Protein AF-A0ABD1W578-F1 (afdb_monomer_lite)

Foldseek 3Di:
DPPDDFPWKFKAWLQRHTPDIDPPQADFDSVLSVQVNVCLVPPPSCQVPARDGNNDGFHWDDADRNAWTWTDDVQWTWIWGDAPTIIIITTHHPPDHSVNRCVVRNVVRVVVNVVVD

Organism: NCBI:txid205694

InterPro domains:
  IPR005455 Profilin, eukaryotic type [PR00392] (7-16)
  IPR005455 Profilin, eukaryotic type [PR00392] (26-46)
  IPR005455 Profilin, eukaryotic type [PR00392] (50-64)
  IPR005455 Profilin, eukaryotic type [PR00392] (86-99)
  IPR005455 Profilin, eukaryotic type [PR00392] (99-116)
  IPR005455 Profilin, eukaryotic type [PR01640] (13-26)
  IPR005455 Profilin, eukaryotic type [PR01640] (38-52)
  IPR005455 Profilin, eukaryotic type [PR01640] (57-66)
  IPR005455 Profilin, eukaryotic type [PR01640] (70-85)
  IPR005455 Profilin, eukaryotic type [PR01640] (90-103)
  IPR005455 Profilin, eukaryotic type [PR01640] (103-116)
  IPR005455 Profilin, eukaryotic type [PTHR11604] (5-117)
  IPR005455 Profilin, eukaryotic type [SM00392] (1-117)
  IPR005455 Profilin, eukaryotic type [cd00148] (5-116)
  IPR036140 Profilin superfamily [SSF55770] (2-116)
  IPR048278 Profilin [PF00235] (4-117)

Secondary structure (DSSP, 8-state):
------SEEEEEETTS-EEEE-TTPPP--HHHHHHHHHHHHSTTTTTTT-EEETTEEEEEEEEETTTEEEEEETTEEEEEEE-SSEEEEEEE-TTS-HHHHHHHHHHHHHHHHHTT-

Radius of gyration: 12.88 Å; chains: 1; bounding box: 35×28×36 Å

Sequence (117 aa):
MEGNRLTSAAIIGQDGTVWAQSENFPQFKPEEIEAIMEDFNEPGKLAPTGLYLGGTKYMVIQGEPGAVIRGKKGPGGITVKKTNQALLIGIYDEPMTPGQCNMVVERLGDYLIDQGL

Structure (mmCIF, N/CA/C/O backbone):
data_AF-A0ABD1W578-F1
#
_entry.id   AF-A0ABD1W578-F1
#
loop_
_atom_site.group_PDB
_atom_site.id
_atom_site.type_symbol
_atom_site.label_atom_id
_atom_site.label_alt_id
_atom_site.label_comp_id
_atom_site.label_asym_id
_atom_site.label_entity_id
_atom_site.label_seq_id
_atom_site.pdbx_PDB_ins_code
_atom_site.Cartn_x
_atom_site.Cartn_y
_atom_site.Cartn_z
_atom_site.occupancy
_atom_site.B_iso_or_equiv
_atom_site.auth_seq_id
_atom_site.auth_comp_id
_atom_site.auth_asym_id
_atom_site.auth_atom_id
_atom_site.pdbx_PDB_model_num
ATOM 1 N N . MET A 1 1 ? -1.426 -0.054 -24.043 1.00 47.56 1 MET A N 1
ATOM 2 C CA . MET A 1 1 ? -1.165 -0.488 -22.657 1.00 47.56 1 MET A CA 1
ATOM 3 C C . MET A 1 1 ? 0.100 -1.318 -22.702 1.00 47.56 1 MET A C 1
ATOM 5 O O . MET A 1 1 ? 0.074 -2.378 -23.310 1.00 47.56 1 MET A O 1
ATOM 9 N N . GLU A 1 2 ? 1.218 -0.802 -22.198 1.00 57.06 2 GLU A N 1
ATOM 10 C CA . GLU A 1 2 ? 2.434 -1.613 -22.055 1.00 57.06 2 GLU A CA 1
ATOM 11 C C . GLU A 1 2 ? 2.164 -2.739 -21.049 1.00 57.06 2 GLU A C 1
ATOM 13 O O . GLU A 1 2 ? 1.554 -2.500 -20.008 1.00 57.06 2 GLU A O 1
ATOM 18 N N .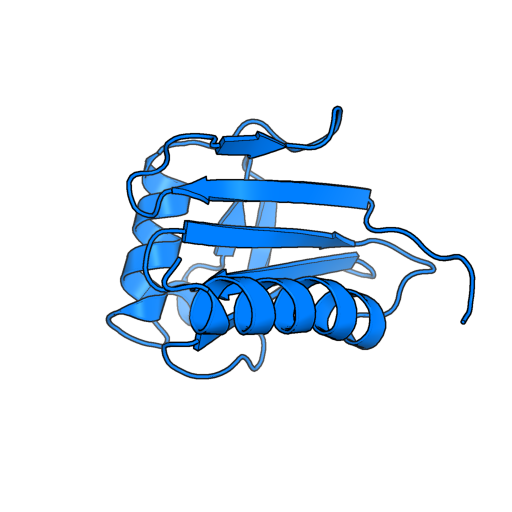 GLY A 1 3 ? 2.553 -3.968 -21.397 1.00 75.38 3 GLY A N 1
ATOM 19 C CA . GLY A 1 3 ? 2.184 -5.221 -20.722 1.00 75.38 3 GLY A CA 1
ATOM 20 C C . GLY A 1 3 ? 2.839 -5.471 -19.359 1.00 75.38 3 GLY A C 1
ATOM 21 O O . GLY A 1 3 ? 3.058 -6.628 -19.002 1.00 75.38 3 GLY A O 1
ATOM 22 N N . ASN A 1 4 ? 3.162 -4.416 -18.613 1.00 86.19 4 ASN A N 1
ATOM 23 C CA . ASN A 1 4 ? 3.751 -4.527 -17.284 1.00 86.19 4 ASN A CA 1
ATOM 24 C C . ASN A 1 4 ? 2.700 -4.992 -16.268 1.00 86.19 4 ASN A C 1
ATOM 26 O O . ASN A 1 4 ? 1.511 -4.683 -16.382 1.00 86.19 4 ASN A O 1
ATOM 30 N N . ARG A 1 5 ? 3.146 -5.746 -15.265 1.00 92.25 5 ARG A N 1
ATOM 31 C CA . ARG A 1 5 ? 2.319 -6.258 -14.169 1.00 92.25 5 ARG A CA 1
ATOM 32 C C . ARG A 1 5 ? 2.957 -5.862 -12.845 1.00 92.25 5 ARG A C 1
ATOM 34 O O . ARG A 1 5 ? 4.174 -5.717 -12.778 1.00 92.25 5 ARG A O 1
ATOM 41 N N . LEU A 1 6 ? 2.130 -5.730 -11.811 1.00 95.69 6 LEU A N 1
ATOM 42 C CA . LEU A 1 6 ? 2.616 -5.614 -10.439 1.00 95.69 6 LEU A CA 1
ATOM 43 C C . LEU A 1 6 ? 3.476 -6.838 -10.098 1.00 95.69 6 LEU A C 1
ATOM 45 O O . LEU A 1 6 ? 3.148 -7.957 -10.502 1.00 95.69 6 LEU A O 1
ATOM 49 N N . THR A 1 7 ? 4.545 -6.622 -9.337 1.00 97.12 7 THR A N 1
ATOM 50 C CA . THR A 1 7 ? 5.403 -7.688 -8.802 1.00 97.12 7 THR A CA 1
ATOM 51 C C . THR A 1 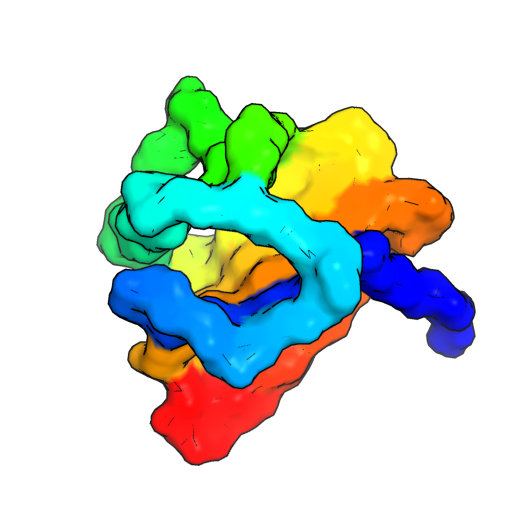7 ? 4.610 -8.572 -7.844 1.00 97.12 7 THR A C 1
ATOM 53 O O . THR A 1 7 ? 4.703 -9.798 -7.890 1.00 97.12 7 THR A O 1
ATOM 56 N N . SER A 1 8 ? 3.792 -7.947 -6.998 1.00 98.12 8 SER A N 1
ATOM 57 C CA . SER A 1 8 ? 2.813 -8.620 -6.150 1.00 98.12 8 SER A CA 1
ATOM 58 C C . SER A 1 8 ? 1.710 -7.652 -5.728 1.00 98.12 8 SER A C 1
ATOM 60 O O . SER A 1 8 ? 1.867 -6.431 -5.801 1.00 98.12 8 SER A O 1
ATOM 62 N N . ALA A 1 9 ? 0.561 -8.195 -5.331 1.00 98.56 9 ALA A N 1
ATOM 63 C CA . ALA A 1 9 ? -0.579 -7.406 -4.880 1.00 98.56 9 ALA A CA 1
ATOM 64 C C . ALA A 1 9 ? -1.433 -8.167 -3.862 1.00 98.56 9 ALA A C 1
ATOM 66 O O . ALA A 1 9 ? -1.436 -9.402 -3.856 1.00 98.56 9 ALA A O 1
ATOM 67 N N . ALA A 1 10 ? -2.184 -7.434 -3.042 1.00 98.75 10 ALA A N 1
ATOM 68 C CA . ALA A 1 10 ? -3.146 -8.003 -2.107 1.00 98.75 10 ALA A CA 1
ATOM 69 C C . ALA A 1 10 ? -4.343 -7.081 -1.844 1.00 98.75 10 ALA A C 1
ATOM 71 O O . ALA A 1 10 ? -4.263 -5.862 -2.005 1.00 98.75 10 ALA A O 1
ATOM 72 N N . ILE A 1 11 ? -5.438 -7.705 -1.410 1.00 98.50 11 ILE A N 1
ATOM 73 C CA . ILE A 1 11 ? -6.609 -7.083 -0.796 1.00 98.50 11 ILE A CA 1
ATOM 74 C C . ILE A 1 11 ? -6.603 -7.526 0.665 1.00 98.50 11 ILE A C 1
ATOM 76 O O . ILE A 1 11 ? -6.751 -8.716 0.956 1.00 98.50 11 ILE A O 1
ATOM 80 N N . ILE A 1 12 ? -6.401 -6.574 1.566 1.00 98.62 12 ILE A N 1
ATOM 81 C CA . ILE A 1 12 ? -6.287 -6.807 3.006 1.00 98.62 12 ILE A CA 1
ATOM 82 C C . ILE A 1 12 ? -7.424 -6.048 3.686 1.00 98.62 12 ILE A C 1
ATOM 84 O O . ILE A 1 12 ? -7.605 -4.868 3.414 1.00 98.62 12 ILE A O 1
ATOM 88 N N . GLY A 1 13 ? -8.206 -6.694 4.545 1.00 98.19 13 GLY A N 1
ATOM 89 C CA . GLY A 1 13 ? -9.164 -6.001 5.404 1.00 98.19 13 GLY A CA 1
ATOM 90 C C . GLY A 1 13 ? -8.454 -4.952 6.262 1.00 98.19 13 GLY A C 1
ATOM 91 O O . GLY A 1 13 ? -7.277 -5.097 6.589 1.00 98.19 13 GLY A O 1
ATOM 92 N N . GLN A 1 14 ? -9.145 -3.878 6.643 1.00 97.56 14 GLN A N 1
ATOM 93 C CA . GLN A 1 14 ? -8.542 -2.844 7.502 1.00 97.56 14 GLN A CA 1
ATOM 94 C C . GLN A 1 14 ? -8.106 -3.367 8.888 1.00 97.56 14 GLN A C 1
ATOM 96 O O . GLN A 1 14 ? -7.342 -2.704 9.581 1.00 97.56 14 GLN A O 1
ATOM 101 N N . ASP A 1 15 ? -8.568 -4.556 9.274 1.00 95.62 15 ASP A N 1
ATOM 102 C CA . ASP A 1 15 ? -8.173 -5.313 10.465 1.00 95.62 15 ASP A CA 1
ATOM 103 C C . ASP A 1 15 ? -6.905 -6.173 10.268 1.00 95.62 15 ASP A C 1
ATOM 105 O O . ASP A 1 15 ? -6.477 -6.861 11.191 1.00 95.62 15 ASP A O 1
ATOM 109 N N . GLY A 1 16 ? -6.315 -6.171 9.069 1.00 97.19 16 GLY A N 1
ATOM 110 C CA . GLY A 1 16 ? -5.160 -6.997 8.711 1.00 97.19 16 GLY A CA 1
ATOM 111 C C . GLY A 1 16 ? -5.507 -8.378 8.152 1.00 97.19 16 GLY A C 1
ATOM 112 O O . GLY A 1 16 ? -4.597 -9.114 7.760 1.00 97.19 16 GLY A O 1
ATOM 113 N N . THR A 1 17 ? -6.790 -8.742 8.055 1.00 98.12 17 THR A N 1
ATOM 114 C CA . THR A 1 17 ? -7.207 -10.033 7.494 1.00 98.12 17 THR A CA 1
ATOM 115 C C . THR A 1 17 ? -6.919 -10.091 5.992 1.00 98.12 17 THR A C 1
ATOM 117 O O . THR A 1 17 ? -7.373 -9.246 5.225 1.00 98.12 17 THR A O 1
ATOM 120 N N . VAL A 1 18 ? -6.212 -11.120 5.521 1.00 98.38 18 VAL A N 1
ATOM 121 C CA . VAL A 1 18 ? -5.963 -11.309 4.081 1.00 98.38 18 VAL A CA 1
ATOM 122 C C . VAL A 1 18 ? -7.247 -11.775 3.388 1.00 98.38 18 VAL A C 1
ATOM 124 O O . VAL A 1 18 ? -7.712 -12.885 3.639 1.00 98.38 18 VAL A O 1
ATOM 127 N N . TRP A 1 19 ? -7.809 -10.961 2.490 1.00 97.94 19 TRP A N 1
ATOM 128 C CA . TRP A 1 19 ? -8.963 -11.361 1.669 1.00 97.94 19 TRP A CA 1
ATOM 129 C C . TRP A 1 19 ? -8.512 -12.066 0.391 1.00 97.94 19 TRP A C 1
ATOM 131 O O . TRP A 1 19 ? -9.093 -13.071 -0.014 1.00 97.94 19 TRP A O 1
ATOM 141 N N . ALA A 1 20 ? -7.457 -11.551 -0.239 1.00 98.31 20 ALA A N 1
ATOM 142 C CA . ALA A 1 20 ? -6.805 -12.166 -1.388 1.00 98.31 20 ALA A CA 1
ATOM 143 C C . ALA A 1 20 ? -5.372 -11.646 -1.520 1.00 98.31 20 ALA A C 1
ATOM 145 O O . ALA A 1 20 ? -5.100 -10.486 -1.223 1.00 98.31 20 ALA A O 1
ATOM 146 N N . GLN A 1 21 ? -4.460 -12.473 -2.025 1.00 98.50 21 GLN A N 1
ATOM 147 C CA . GLN A 1 21 ? -3.094 -12.052 -2.330 1.00 98.50 21 GLN A CA 1
ATOM 148 C C . GLN A 1 21 ? -2.518 -12.842 -3.505 1.00 98.50 21 GLN A C 1
ATOM 150 O O . 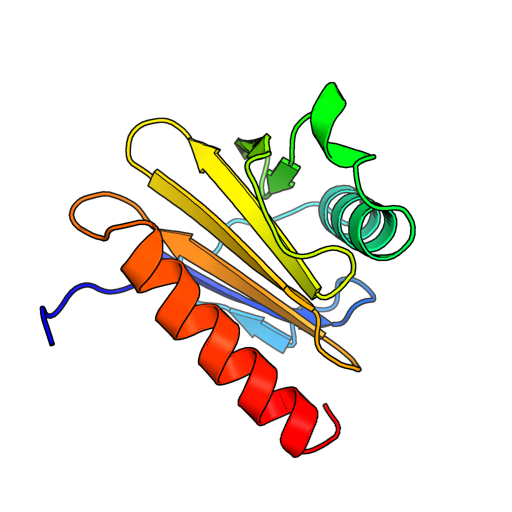GLN A 1 21 ? -2.884 -13.995 -3.731 1.00 98.50 21 GLN A O 1
ATOM 155 N N . SER A 1 22 ? -1.606 -12.224 -4.252 1.00 98.19 22 SER A N 1
ATOM 156 C CA . SER A 1 22 ? -0.790 -12.926 -5.245 1.00 98.19 22 SER A CA 1
ATOM 157 C C . SER A 1 22 ? 0.185 -13.895 -4.569 1.00 98.19 22 SER A C 1
ATOM 159 O O . SER A 1 22 ? 0.600 -13.651 -3.439 1.00 98.19 22 SER A O 1
ATOM 161 N N . GLU A 1 23 ? 0.632 -14.923 -5.292 1.00 97.19 23 GLU A N 1
ATOM 162 C CA . GLU A 1 23 ? 1.552 -15.960 -4.792 1.00 97.19 23 GLU A CA 1
ATOM 163 C C . GLU A 1 23 ? 2.820 -15.399 -4.121 1.00 97.19 23 GLU A C 1
ATOM 165 O O . GLU A 1 23 ? 3.227 -15.879 -3.069 1.00 97.19 23 GLU A O 1
ATOM 170 N N . ASN A 1 24 ? 3.395 -14.329 -4.682 1.00 95.38 24 ASN A N 1
ATOM 171 C CA . ASN A 1 24 ? 4.631 -13.708 -4.193 1.00 95.38 24 ASN A CA 1
ATOM 172 C C . ASN A 1 24 ? 4.392 -12.476 -3.300 1.00 95.38 24 ASN A C 1
ATOM 174 O O . ASN A 1 24 ? 5.285 -11.638 -3.149 1.00 95.38 24 ASN A O 1
ATOM 178 N N . PHE A 1 25 ? 3.185 -12.300 -2.752 1.00 98.50 25 PHE A N 1
ATOM 179 C CA . PHE A 1 25 ? 2.944 -11.212 -1.806 1.00 98.50 25 PHE A CA 1
ATOM 180 C C . PHE A 1 25 ? 3.699 -11.488 -0.496 1.00 98.50 25 PHE A C 1
ATOM 182 O O . PHE A 1 25 ? 3.630 -12.609 0.020 1.00 98.50 25 PHE A O 1
ATOM 189 N N . PRO A 1 26 ? 4.467 -10.518 0.032 1.00 98.00 26 PRO A N 1
ATOM 190 C CA . PRO A 1 26 ? 5.297 -10.765 1.197 1.00 98.00 26 PRO A CA 1
ATOM 191 C C . PRO A 1 26 ? 4.433 -11.049 2.427 1.00 98.00 26 PRO A C 1
ATOM 193 O O . PRO A 1 26 ? 3.408 -10.407 2.648 1.00 98.00 26 PRO A O 1
ATOM 196 N N . GLN A 1 27 ? 4.887 -11.983 3.262 1.00 98.00 27 GLN A N 1
ATOM 197 C CA . GLN A 1 27 ? 4.328 -12.148 4.600 1.00 98.00 27 GLN A CA 1
ATOM 198 C C . GLN A 1 27 ? 4.635 -10.892 5.408 1.00 98.00 27 GLN A C 1
ATOM 200 O O . GLN A 1 27 ? 5.795 -10.490 5.494 1.00 98.00 27 GLN A O 1
ATOM 205 N N . PHE A 1 28 ? 3.605 -10.286 5.979 1.00 98.44 28 PHE A N 1
ATOM 206 C CA . PHE A 1 28 ? 3.696 -9.058 6.756 1.00 98.44 28 PHE A CA 1
ATOM 207 C C . PHE A 1 28 ? 3.338 -9.323 8.214 1.00 98.44 28 PHE A C 1
ATOM 209 O O . PHE A 1 28 ? 2.769 -10.363 8.558 1.00 98.44 28 PHE A O 1
ATOM 216 N N . LYS A 1 29 ? 3.691 -8.379 9.080 1.00 98.12 29 LYS A N 1
ATOM 217 C CA . LYS A 1 29 ? 3.293 -8.420 10.487 1.00 98.12 29 LYS A CA 1
ATOM 218 C C . LYS A 1 29 ? 2.048 -7.558 10.721 1.00 98.12 29 LYS A C 1
ATOM 220 O O . LYS A 1 29 ? 1.896 -6.556 10.023 1.00 98.12 29 LYS A O 1
ATOM 225 N N . PRO A 1 30 ? 1.184 -7.889 11.698 1.00 97.62 30 PRO A N 1
ATOM 226 C CA . PRO A 1 30 ? 0.001 -7.082 12.004 1.00 97.62 30 PRO A CA 1
ATOM 227 C C . PRO A 1 30 ? 0.321 -5.599 12.234 1.00 97.62 30 PRO A C 1
ATOM 229 O O . PRO A 1 30 ? -0.366 -4.734 11.696 1.00 97.62 30 PRO A O 1
ATOM 232 N N . GLU A 1 31 ? 1.432 -5.304 12.913 1.00 98.06 31 GLU A N 1
ATOM 233 C CA . GLU A 1 31 ? 1.837 -3.934 13.246 1.00 98.06 31 GLU A CA 1
ATOM 234 C C . GLU A 1 31 ? 2.170 -3.097 11.994 1.00 98.06 31 GLU A C 1
ATOM 236 O O . GLU A 1 31 ? 2.087 -1.871 12.016 1.00 98.06 31 GLU A O 1
ATOM 241 N N . GLU A 1 32 ? 2.536 -3.742 10.879 1.00 98.62 32 GLU A N 1
ATOM 242 C CA . GLU A 1 32 ? 2.770 -3.057 9.601 1.00 98.62 32 GLU A CA 1
ATOM 243 C C . GLU A 1 32 ? 1.450 -2.552 8.993 1.00 98.62 32 GLU A C 1
ATOM 245 O O . GLU A 1 32 ? 1.405 -1.442 8.459 1.00 98.62 32 GLU A O 1
ATOM 250 N N . ILE A 1 33 ? 0.361 -3.322 9.116 1.00 98.56 33 ILE A N 1
ATOM 251 C CA . ILE A 1 33 ? -0.972 -2.906 8.653 1.00 98.56 33 ILE A CA 1
ATOM 252 C C . ILE A 1 33 ? -1.575 -1.862 9.592 1.00 98.56 33 ILE A C 1
ATOM 254 O O . ILE A 1 33 ? -2.143 -0.877 9.119 1.00 98.56 33 ILE A O 1
ATOM 258 N N . GLU A 1 34 ? -1.400 -2.027 10.904 1.00 98.44 34 GLU A N 1
ATOM 259 C CA . GLU A 1 34 ? -1.817 -1.030 11.896 1.00 98.44 34 GLU A CA 1
ATOM 260 C C . GLU A 1 34 ? -1.161 0.329 11.621 1.00 98.44 34 GLU A C 1
ATOM 262 O O . GLU A 1 34 ? -1.856 1.340 11.548 1.00 98.44 34 GLU A O 1
ATOM 267 N N . ALA A 1 35 ? 0.148 0.361 11.351 1.00 98.44 35 ALA A N 1
ATOM 268 C CA . ALA A 1 35 ? 0.856 1.601 11.039 1.00 98.44 35 ALA A CA 1
ATOM 269 C C . ALA A 1 35 ? 0.379 2.257 9.725 1.00 98.44 35 ALA A C 1
ATOM 271 O O . ALA A 1 35 ? 0.293 3.483 9.635 1.00 98.44 35 ALA A O 1
ATOM 272 N N . ILE A 1 36 ? 0.035 1.456 8.708 1.00 98.62 36 ILE A N 1
ATOM 273 C CA . ILE A 1 36 ? -0.599 1.943 7.470 1.00 98.62 36 ILE A CA 1
ATOM 274 C C . ILE A 1 36 ? -1.969 2.564 7.771 1.00 98.62 36 ILE A C 1
ATOM 276 O O . ILE A 1 36 ? -2.278 3.653 7.285 1.00 98.62 36 ILE A O 1
ATOM 280 N N . MET A 1 37 ? -2.786 1.902 8.590 1.00 98.50 37 MET A N 1
ATOM 281 C CA . MET A 1 37 ? -4.098 2.407 8.993 1.00 98.50 37 MET A CA 1
ATOM 282 C C . MET A 1 37 ? -4.001 3.688 9.823 1.00 98.50 37 MET A C 1
ATOM 284 O O . MET A 1 37 ? -4.798 4.607 9.623 1.00 98.50 37 MET A O 1
ATOM 288 N N . GLU A 1 38 ? -3.012 3.782 10.710 1.00 98.12 38 GLU A N 1
ATOM 289 C CA . GLU A 1 38 ? -2.734 4.996 11.469 1.00 98.12 38 GLU A CA 1
ATOM 290 C C . GLU A 1 38 ? -2.377 6.178 10.568 1.00 98.12 38 GLU A C 1
ATOM 292 O O . GLU A 1 38 ? -2.870 7.272 10.819 1.00 98.12 38 GLU A O 1
ATOM 297 N N . ASP A 1 39 ? -1.587 5.984 9.509 1.00 98.44 39 ASP A N 1
ATOM 298 C CA . ASP A 1 39 ? -1.260 7.06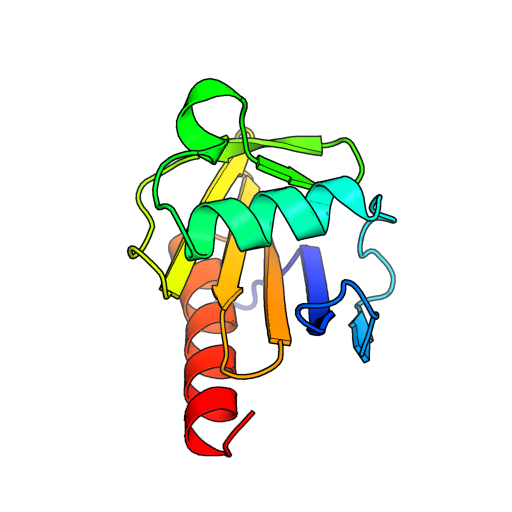2 8.564 1.00 98.44 39 ASP A CA 1
ATOM 299 C C . ASP A 1 39 ? -2.474 7.500 7.735 1.00 98.44 39 ASP A C 1
ATOM 301 O O . ASP A 1 39 ? -2.633 8.682 7.442 1.00 98.44 39 ASP A O 1
ATOM 305 N N . PHE A 1 40 ? -3.405 6.593 7.425 1.00 98.38 40 PHE A N 1
ATOM 306 C CA . PHE A 1 40 ? -4.677 7.002 6.826 1.00 98.38 40 PHE A CA 1
ATOM 307 C C . PHE A 1 40 ? -5.547 7.831 7.778 1.00 98.38 40 PHE A C 1
ATOM 309 O O . PHE A 1 40 ? -6.274 8.713 7.320 1.00 98.38 40 PHE A O 1
ATOM 316 N N . ASN A 1 41 ? -5.508 7.544 9.080 1.00 97.19 41 ASN A N 1
ATOM 317 C CA . ASN A 1 41 ? -6.286 8.272 10.083 1.00 97.19 41 ASN A CA 1
ATOM 318 C C . ASN A 1 41 ? -5.618 9.604 10.472 1.00 97.19 41 ASN A C 1
ATOM 320 O O . ASN A 1 41 ? -6.302 10.599 10.702 1.00 97.19 41 ASN A O 1
ATOM 324 N N . GLU A 1 42 ? -4.287 9.628 10.508 1.00 96.88 42 GLU A N 1
ATOM 325 C CA . GLU A 1 42 ? -3.444 10.773 10.846 1.00 96.88 42 GLU A CA 1
ATOM 326 C C . GLU A 1 42 ? -2.319 10.914 9.797 1.00 96.88 42 GLU A C 1
ATOM 328 O O . GLU A 1 42 ? -1.202 10.425 10.006 1.00 96.88 42 GLU A O 1
ATOM 333 N N . PRO A 1 43 ? -2.599 11.583 8.657 1.00 96.62 43 PRO A N 1
ATOM 334 C CA . PRO A 1 43 ? -1.665 11.687 7.537 1.00 96.62 43 PRO A CA 1
ATOM 335 C C . PRO A 1 43 ? -0.283 12.210 7.929 1.00 96.62 43 PRO A C 1
ATOM 337 O O . PRO A 1 43 ? -0.152 13.299 8.492 1.00 96.62 43 PRO A O 1
ATOM 340 N N . GLY A 1 44 ? 0.760 11.463 7.557 1.00 94.06 44 GLY A N 1
ATOM 341 C CA . GLY A 1 44 ? 2.159 11.839 7.759 1.00 94.06 44 GLY A CA 1
ATOM 342 C C . GLY A 1 44 ? 2.862 11.099 8.897 1.00 94.06 44 GLY A C 1
ATOM 343 O O . GLY A 1 44 ? 4.069 11.288 9.061 1.00 94.06 44 GLY A O 1
ATOM 344 N N . LYS A 1 45 ? 2.174 10.230 9.648 1.00 96.50 45 LYS A N 1
ATOM 345 C CA . LYS A 1 45 ? 2.780 9.393 10.696 1.00 96.50 45 LYS A CA 1
ATOM 346 C C . LYS A 1 45 ? 3.875 8.462 10.184 1.00 96.50 45 LYS A C 1
ATOM 348 O O . LYS A 1 45 ? 4.861 8.250 10.888 1.00 96.50 45 LYS A O 1
ATOM 353 N N . LEU A 1 46 ? 3.745 7.937 8.966 1.00 97.56 46 LEU A N 1
ATOM 354 C CA . LEU A 1 46 ? 4.766 7.067 8.375 1.00 97.56 46 LEU A CA 1
ATOM 355 C C . LEU A 1 46 ? 5.937 7.840 7.760 1.00 97.56 46 LEU A C 1
ATOM 357 O O . LEU A 1 46 ? 6.979 7.244 7.496 1.00 97.56 46 LEU A O 1
ATOM 361 N N . ALA A 1 47 ? 5.823 9.150 7.520 1.00 95.69 47 ALA A N 1
ATOM 362 C CA . ALA A 1 47 ? 6.882 9.907 6.846 1.00 95.69 47 ALA A CA 1
ATOM 363 C C . ALA A 1 47 ? 8.230 9.910 7.611 1.00 95.69 47 ALA A C 1
ATOM 365 O O . ALA A 1 47 ? 9.263 9.719 6.964 1.00 95.69 47 ALA A O 1
ATOM 366 N N . PRO A 1 48 ? 8.273 10.054 8.955 1.00 97.00 48 PRO A N 1
ATOM 367 C CA . PRO A 1 48 ? 9.525 10.010 9.715 1.00 97.00 48 PRO A CA 1
ATOM 368 C C . PRO A 1 48 ? 10.147 8.610 9.819 1.00 97.00 48 PRO A C 1
ATOM 370 O O . PRO A 1 48 ? 11.371 8.473 9.863 1.00 97.00 48 PRO A O 1
ATOM 373 N N . THR A 1 49 ? 9.326 7.561 9.889 1.00 96.44 49 THR A N 1
ATOM 374 C CA . THR A 1 49 ? 9.771 6.188 10.188 1.00 96.44 49 THR A CA 1
ATOM 375 C C . THR A 1 49 ? 9.942 5.330 8.935 1.00 96.44 49 THR A C 1
ATOM 377 O O . THR A 1 49 ? 10.821 4.461 8.909 1.00 96.44 49 THR A O 1
ATOM 380 N N . GLY A 1 50 ? 9.196 5.635 7.874 1.00 97.69 50 GLY A N 1
ATOM 381 C CA . GLY A 1 50 ? 9.057 4.869 6.639 1.00 97.69 50 GLY A CA 1
ATOM 382 C C . GLY A 1 50 ? 7.877 3.898 6.689 1.00 97.69 50 GLY A C 1
ATOM 383 O O . GLY A 1 50 ? 7.515 3.404 7.753 1.00 97.69 50 GLY A O 1
ATOM 384 N N . LEU A 1 51 ? 7.319 3.582 5.519 1.00 98.62 51 LEU A N 1
ATOM 385 C CA . LEU A 1 51 ? 6.324 2.520 5.376 1.00 98.62 51 LEU A CA 1
ATOM 386 C C . LEU A 1 51 ? 7.042 1.171 5.387 1.00 98.62 51 LEU A C 1
ATOM 388 O O . LEU A 1 51 ? 7.966 0.967 4.598 1.00 98.62 51 LEU A O 1
ATOM 392 N N . TYR A 1 52 ? 6.612 0.248 6.244 1.00 98.69 52 TYR A N 1
ATOM 393 C CA . TYR A 1 52 ? 7.107 -1.127 6.256 1.00 98.69 52 TYR A CA 1
ATOM 394 C C . TYR A 1 52 ? 6.041 -2.083 5.739 1.00 98.69 52 TYR A C 1
ATOM 396 O O . TYR A 1 52 ? 4.867 -1.936 6.061 1.00 98.69 52 TYR A O 1
ATOM 404 N N . LEU A 1 53 ? 6.462 -3.052 4.930 1.00 98.69 53 LEU A N 1
ATOM 405 C CA . LEU A 1 53 ? 5.636 -4.192 4.554 1.00 98.69 53 LEU A CA 1
ATOM 406 C C . LEU A 1 53 ? 6.531 -5.407 4.315 1.00 98.69 53 LEU A C 1
ATOM 408 O O . LEU A 1 53 ? 7.454 -5.354 3.492 1.00 98.69 53 LEU A O 1
ATOM 412 N N . GLY A 1 54 ? 6.280 -6.490 5.046 1.00 97.88 54 GLY A N 1
ATOM 413 C CA . GLY A 1 54 ? 7.091 -7.704 4.999 1.00 97.88 54 GLY A CA 1
ATOM 414 C C . GLY A 1 54 ? 8.559 -7.459 5.325 1.00 97.88 54 GLY A C 1
ATOM 415 O O . GLY A 1 54 ? 9.453 -7.967 4.645 1.00 97.88 54 GLY A O 1
ATOM 416 N N . GLY A 1 55 ? 8.819 -6.592 6.307 1.00 97.62 55 GLY A N 1
ATOM 417 C CA . GLY A 1 55 ? 10.163 -6.179 6.709 1.00 97.62 55 GLY A CA 1
ATOM 418 C C . GLY A 1 55 ? 10.882 -5.275 5.702 1.00 97.62 55 GLY A C 1
ATOM 419 O O . GLY A 1 55 ? 11.988 -4.807 5.979 1.00 97.62 55 GLY A O 1
ATOM 420 N N . THR A 1 56 ? 10.281 -4.985 4.545 1.00 98.44 56 THR A N 1
ATOM 421 C CA . THR A 1 56 ? 10.843 -4.045 3.578 1.00 98.44 56 THR A CA 1
ATOM 422 C C . THR A 1 56 ? 10.427 -2.622 3.919 1.00 98.44 56 THR A C 1
ATOM 424 O O . THR A 1 56 ? 9.241 -2.309 3.944 1.00 98.44 56 THR A O 1
ATOM 427 N N . LYS A 1 57 ? 11.420 -1.746 4.106 1.00 98.62 57 LYS A N 1
ATOM 428 C CA . LYS A 1 57 ? 11.217 -0.304 4.267 1.00 98.62 57 LYS A CA 1
ATOM 429 C C . LYS A 1 57 ? 11.069 0.395 2.913 1.00 98.62 57 LYS A C 1
ATOM 431 O O . LYS A 1 57 ? 11.935 0.259 2.046 1.00 98.62 57 LYS A O 1
ATOM 436 N N . TYR A 1 58 ? 10.038 1.218 2.790 1.00 98.75 58 TYR A N 1
ATOM 437 C CA . TYR A 1 58 ? 9.802 2.150 1.695 1.00 98.75 58 TYR A CA 1
ATOM 438 C C . TYR A 1 58 ? 9.864 3.586 2.223 1.00 98.75 58 TYR A C 1
ATOM 440 O O . TYR A 1 58 ? 9.336 3.908 3.291 1.00 98.75 58 TYR A O 1
ATOM 448 N N . MET A 1 59 ? 10.510 4.472 1.468 1.00 98.56 59 MET A N 1
ATOM 449 C CA . MET A 1 59 ? 10.450 5.908 1.726 1.00 98.56 59 MET A CA 1
ATOM 450 C C . MET A 1 59 ? 9.068 6.415 1.318 1.00 98.56 59 MET A C 1
ATOM 452 O O . MET A 1 59 ? 8.684 6.251 0.160 1.00 98.56 59 MET A O 1
ATOM 456 N N . VAL A 1 60 ? 8.338 7.031 2.247 1.00 98.31 60 VAL A N 1
ATOM 457 C CA . VAL A 1 60 ? 7.035 7.638 1.949 1.00 98.31 60 VAL A CA 1
ATOM 458 C C . VAL A 1 60 ? 7.230 8.809 0.986 1.00 98.31 60 VAL A C 1
ATOM 460 O O . VAL A 1 60 ? 8.110 9.649 1.178 1.00 98.31 60 VAL A O 1
ATOM 463 N N . ILE A 1 61 ? 6.422 8.841 -0.069 1.00 97.56 61 ILE A N 1
ATOM 464 C CA . ILE A 1 61 ? 6.368 9.924 -1.055 1.00 97.56 61 ILE A CA 1
ATOM 465 C C . ILE A 1 61 ? 4.948 10.496 -1.108 1.00 97.56 61 ILE A C 1
ATOM 467 O O . ILE A 1 61 ? 4.055 10.032 -0.404 1.00 97.56 61 ILE A O 1
ATOM 471 N N . GLN A 1 62 ? 4.730 11.517 -1.938 1.00 96.94 62 GLN A N 1
ATOM 472 C CA . GLN A 1 62 ? 3.439 12.195 -2.028 1.00 96.94 62 GLN A CA 1
ATOM 473 C C . GLN A 1 62 ? 2.291 11.227 -2.383 1.00 96.94 62 GLN A C 1
ATOM 475 O O . GLN A 1 62 ? 2.206 10.699 -3.497 1.00 96.94 62 GLN A O 1
ATOM 480 N N . GLY A 1 63 ? 1.401 11.020 -1.414 1.00 96.75 63 GLY A N 1
ATOM 481 C CA . GLY A 1 63 ? 0.131 10.308 -1.543 1.00 96.75 63 GLY A CA 1
ATOM 482 C C . GLY A 1 63 ?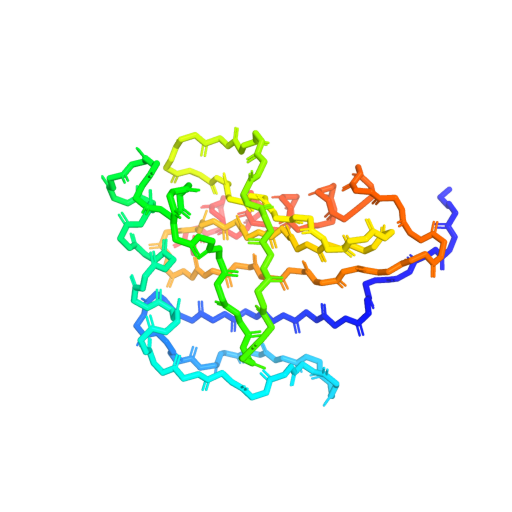 -1.065 11.262 -1.624 1.00 96.75 63 GLY A C 1
ATOM 483 O O . GLY A 1 63 ? -0.921 12.428 -1.993 1.00 96.75 63 GLY A O 1
ATOM 484 N N . GLU A 1 64 ? -2.234 10.760 -1.241 1.00 97.62 64 GLU A N 1
ATOM 485 C CA . GLU A 1 64 ? -3.473 11.518 -1.061 1.00 97.62 64 GLU A CA 1
ATOM 486 C C . GLU A 1 64 ? -3.948 11.339 0.386 1.00 97.62 64 GLU A C 1
ATOM 488 O O . GLU A 1 64 ? -4.232 10.204 0.782 1.00 97.62 64 GLU A O 1
ATOM 493 N N . PRO A 1 65 ? -4.021 12.415 1.193 1.00 96.94 65 PRO A N 1
ATOM 494 C CA . PRO A 1 65 ? -4.382 12.318 2.606 1.00 96.94 65 PRO A CA 1
ATOM 495 C C . PRO A 1 65 ? -5.678 11.530 2.827 1.00 96.94 65 PRO A C 1
ATOM 497 O O . PRO A 1 65 ? -6.714 11.855 2.252 1.00 96.94 65 PRO A O 1
ATOM 500 N N . GLY A 1 66 ? -5.607 10.479 3.646 1.00 95.50 66 GLY A N 1
ATOM 501 C CA . GLY A 1 66 ? -6.747 9.616 3.972 1.00 95.50 66 GLY A CA 1
ATOM 502 C C . GLY A 1 66 ? -7.186 8.634 2.877 1.00 95.50 66 GLY A C 1
ATOM 503 O O . GLY A 1 66 ? -8.037 7.791 3.152 1.00 95.50 66 GLY A O 1
ATOM 504 N N . ALA A 1 67 ? -6.605 8.690 1.673 1.00 98.00 67 ALA A N 1
ATOM 505 C CA . ALA A 1 67 ? -7.036 7.882 0.529 1.00 98.00 67 ALA A CA 1
ATOM 506 C C . ALA A 1 67 ? -5.923 7.004 -0.058 1.00 98.00 67 ALA A C 1
ATOM 508 O O . ALA A 1 67 ? -6.144 5.816 -0.301 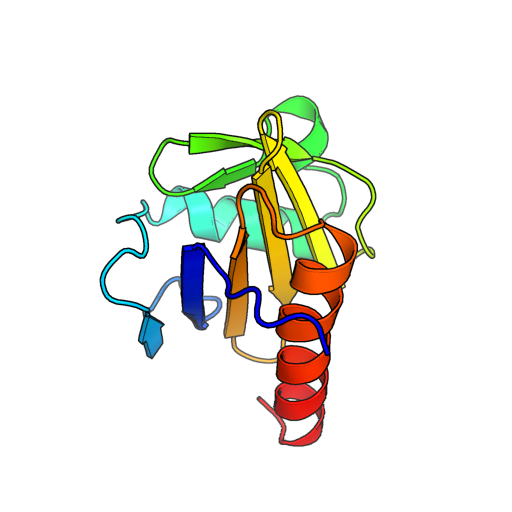1.00 98.00 67 ALA A O 1
ATOM 509 N N . VAL A 1 68 ? -4.724 7.557 -0.273 1.00 98.75 68 VAL A N 1
ATOM 510 C CA . VAL A 1 68 ? -3.614 6.845 -0.924 1.00 98.75 68 VAL A CA 1
ATOM 511 C C . VAL A 1 68 ? -2.300 7.092 -0.196 1.00 98.75 68 VAL A C 1
ATOM 513 O O . VAL A 1 68 ? -1.890 8.237 -0.021 1.00 98.75 68 VAL A O 1
ATOM 516 N N . ILE A 1 69 ? -1.583 6.022 0.133 1.00 98.81 69 ILE A N 1
ATOM 517 C CA . ILE A 1 69 ? -0.193 6.081 0.594 1.00 98.81 69 ILE A CA 1
ATOM 518 C C . ILE A 1 69 ? 0.700 5.521 -0.507 1.00 98.81 69 ILE A C 1
ATOM 520 O O . ILE A 1 69 ? 0.409 4.487 -1.109 1.00 98.81 69 ILE A O 1
ATOM 524 N N . ARG A 1 70 ? 1.802 6.215 -0.788 1.00 98.75 70 ARG A N 1
ATOM 525 C CA . ARG A 1 70 ? 2.773 5.812 -1.808 1.00 98.75 70 ARG A CA 1
ATOM 526 C C . ARG A 1 70 ? 4.155 5.718 -1.178 1.00 98.75 70 ARG A C 1
ATOM 528 O O . ARG A 1 70 ? 4.558 6.590 -0.408 1.00 98.75 70 ARG A O 1
ATOM 535 N N . GLY A 1 71 ? 4.887 4.666 -1.521 1.00 98.56 71 GLY A N 1
ATOM 536 C CA . GLY A 1 71 ? 6.237 4.418 -1.035 1.00 98.56 71 GLY A CA 1
ATOM 537 C C . GLY A 1 71 ? 7.194 4.077 -2.171 1.00 98.56 71 GLY A C 1
ATOM 538 O O . GLY A 1 71 ? 6.813 3.439 -3.149 1.00 98.56 71 GLY A O 1
ATOM 539 N N . LYS A 1 72 ? 8.458 4.481 -2.039 1.00 98.06 72 LYS A N 1
ATOM 540 C CA . LYS A 1 72 ? 9.523 4.195 -3.008 1.00 98.06 72 LYS A CA 1
ATOM 541 C C . LYS A 1 72 ? 10.659 3.400 -2.368 1.00 98.06 72 LYS A C 1
ATOM 543 O O . LYS A 1 72 ? 11.067 3.688 -1.242 1.00 98.06 72 LYS A O 1
ATOM 548 N N . LYS A 1 73 ? 11.211 2.440 -3.113 1.00 98.00 73 LYS A N 1
ATOM 549 C CA . LYS A 1 73 ? 12.428 1.695 -2.764 1.00 98.00 73 LYS A CA 1
ATOM 550 C C . LYS A 1 73 ? 13.268 1.483 -4.024 1.00 98.00 73 LYS A C 1
ATOM 552 O O . LYS A 1 73 ? 13.004 0.579 -4.807 1.00 98.00 73 LYS A O 1
ATOM 557 N N . GLY A 1 74 ? 14.299 2.309 -4.202 1.00 96.94 74 GLY A N 1
ATOM 558 C CA . GLY A 1 74 ? 15.128 2.264 -5.409 1.00 96.94 74 GLY A CA 1
ATOM 559 C C . GLY A 1 74 ? 14.279 2.480 -6.675 1.00 96.94 74 GLY A C 1
ATOM 560 O O . GLY A 1 74 ? 13.572 3.494 -6.725 1.00 96.94 74 GLY A O 1
ATOM 561 N N . PRO A 1 75 ? 14.348 1.583 -7.676 1.00 96.31 75 PRO A N 1
ATOM 562 C CA . PRO A 1 75 ? 13.522 1.664 -8.883 1.00 96.31 75 PRO A CA 1
ATOM 563 C C . PRO A 1 75 ? 12.056 1.250 -8.657 1.00 96.31 75 PRO A C 1
ATOM 565 O O . PRO A 1 75 ? 11.158 1.768 -9.322 1.00 96.31 75 PRO A O 1
ATOM 568 N N . GLY A 1 76 ? 11.802 0.382 -7.677 1.00 98.06 76 GLY A N 1
ATOM 569 C CA . GLY A 1 76 ? 10.473 -0.100 -7.323 1.00 98.06 76 GLY A CA 1
ATOM 570 C C . GLY A 1 76 ? 9.756 0.741 -6.267 1.00 98.06 76 GLY A C 1
ATOM 571 O O . GLY A 1 76 ? 10.223 1.792 -5.803 1.00 98.06 76 GLY A O 1
ATOM 572 N N . GLY A 1 77 ? 8.595 0.252 -5.851 1.00 98.50 77 GLY A N 1
ATOM 573 C CA . GLY A 1 77 ? 7.776 0.924 -4.856 1.00 98.50 77 GLY A CA 1
ATOM 574 C C . GLY A 1 77 ? 6.474 0.204 -4.550 1.00 98.50 77 GLY A C 1
ATOM 575 O O . GLY A 1 77 ? 6.269 -0.955 -4.908 1.00 98.50 77 GLY A O 1
ATOM 576 N N . ILE A 1 78 ? 5.609 0.921 -3.847 1.00 98.88 78 ILE A N 1
ATOM 577 C CA . ILE A 1 78 ? 4.344 0.425 -3.327 1.00 98.88 78 ILE A CA 1
ATOM 578 C C . ILE A 1 78 ? 3.283 1.522 -3.402 1.00 98.88 78 ILE A C 1
ATOM 580 O O . ILE A 1 78 ? 3.555 2.684 -3.087 1.00 98.88 78 ILE A O 1
ATOM 584 N N . THR A 1 79 ? 2.068 1.138 -3.778 1.00 98.88 79 THR A N 1
ATOM 585 C CA . THR A 1 79 ? 0.867 1.967 -3.660 1.00 98.88 79 THR A CA 1
ATOM 586 C C . THR A 1 79 ? -0.124 1.249 -2.759 1.00 98.88 79 THR A C 1
ATOM 588 O O . THR A 1 79 ? -0.397 0.065 -2.962 1.00 98.88 79 THR A O 1
ATOM 591 N N . VAL A 1 80 ? -0.667 1.967 -1.779 1.00 98.81 80 VAL A N 1
ATOM 592 C CA . VAL A 1 80 ? -1.730 1.494 -0.894 1.00 98.81 80 VAL A CA 1
ATOM 593 C C . VAL A 1 80 ? -2.934 2.413 -1.051 1.00 98.81 80 VAL A C 1
ATOM 595 O O . VAL A 1 80 ? -2.833 3.607 -0.777 1.00 98.81 80 VAL A O 1
ATOM 598 N N . LYS A 1 81 ? -4.071 1.869 -1.484 1.00 98.75 81 LYS A N 1
ATOM 599 C CA . LYS A 1 81 ? -5.353 2.576 -1.597 1.00 98.75 81 LYS A CA 1
ATOM 600 C C . LYS A 1 81 ? -6.297 2.074 -0.510 1.00 98.75 81 LYS A C 1
ATOM 602 O O . LYS A 1 81 ? -6.552 0.873 -0.431 1.00 98.75 81 LYS A O 1
ATOM 607 N N . LYS A 1 82 ? -6.818 2.986 0.310 1.00 98.62 82 LYS A N 1
ATOM 608 C CA . LYS A 1 82 ? -7.858 2.683 1.301 1.00 98.62 82 LYS A CA 1
ATOM 609 C C . LYS A 1 82 ? -9.232 2.682 0.629 1.00 98.62 82 LYS A C 1
ATOM 611 O O . LYS A 1 82 ? -9.533 3.585 -0.151 1.00 98.62 82 LYS A O 1
ATOM 616 N N . THR A 1 83 ? -10.044 1.673 0.930 1.00 98.44 83 THR A N 1
ATOM 617 C CA . THR A 1 83 ? -11.476 1.601 0.590 1.00 98.44 83 THR A CA 1
ATOM 618 C C . THR A 1 83 ? -12.313 1.743 1.864 1.00 98.44 83 THR A C 1
ATOM 620 O O . THR A 1 83 ? -11.764 2.050 2.925 1.00 98.44 83 THR A O 1
ATOM 623 N N . ASN A 1 84 ? -13.632 1.530 1.809 1.00 96.31 84 ASN A N 1
ATOM 624 C CA . ASN A 1 84 ? -14.453 1.612 3.019 1.00 96.31 84 ASN A CA 1
ATOM 625 C C . ASN A 1 84 ? -14.115 0.502 4.027 1.00 96.31 84 ASN A C 1
ATOM 627 O O . ASN A 1 84 ? -14.202 0.732 5.231 1.00 96.31 84 ASN A O 1
ATOM 631 N N . GLN A 1 85 ? -13.707 -0.678 3.550 1.00 95.62 85 GLN A N 1
ATOM 632 C CA . GLN A 1 85 ? -13.526 -1.883 4.369 1.00 95.62 85 GLN A CA 1
ATOM 633 C C . GLN A 1 85 ? -12.159 -2.564 4.191 1.00 95.62 85 GLN A C 1
ATOM 635 O O . GLN A 1 85 ? -11.782 -3.402 5.012 1.00 95.62 85 GLN A O 1
ATOM 640 N N . ALA A 1 86 ? -11.390 -2.203 3.161 1.00 98.19 86 ALA A N 1
ATOM 641 C CA . ALA A 1 86 ? -10.139 -2.865 2.808 1.00 98.19 86 ALA A CA 1
ATOM 642 C C . ALA A 1 86 ? -9.015 -1.889 2.422 1.00 98.19 86 ALA A C 1
ATOM 644 O O . ALA A 1 86 ? -9.178 -0.670 2.333 1.00 98.19 86 ALA A O 1
ATOM 645 N N . LEU A 1 87 ? -7.847 -2.476 2.200 1.00 98.69 87 LEU A N 1
ATOM 646 C CA . LEU A 1 87 ? -6.621 -1.896 1.694 1.00 98.69 87 LEU A CA 1
ATOM 647 C C . LEU A 1 87 ? -6.225 -2.663 0.436 1.00 98.69 87 LEU A C 1
ATOM 649 O O . LEU A 1 87 ? -6.048 -3.884 0.460 1.00 98.69 87 LEU A O 1
ATOM 653 N N . LEU A 1 88 ? -6.053 -1.937 -0.661 1.00 98.69 88 LEU A N 1
ATOM 654 C CA . LEU A 1 88 ? -5.493 -2.462 -1.898 1.00 98.69 88 LEU A CA 1
ATOM 655 C C . LEU A 1 88 ? -4.028 -2.096 -1.962 1.00 98.69 88 LEU A C 1
ATOM 657 O O . LEU A 1 88 ? -3.676 -0.919 -1.993 1.00 98.69 88 LEU A O 1
ATOM 661 N N . ILE A 1 89 ? -3.187 -3.121 -1.984 1.00 98.81 89 ILE A N 1
ATOM 662 C CA . ILE A 1 89 ? -1.740 -2.979 -1.957 1.00 98.81 89 ILE A CA 1
ATOM 663 C C . ILE A 1 89 ? -1.186 -3.501 -3.274 1.00 98.81 89 ILE A C 1
ATOM 665 O O . ILE A 1 89 ? -1.396 -4.663 -3.616 1.00 98.81 89 ILE A O 1
ATOM 669 N N . GLY A 1 90 ? -0.457 -2.657 -3.999 1.00 98.69 90 GLY A N 1
ATOM 670 C CA . GLY A 1 90 ? 0.318 -3.054 -5.171 1.00 98.69 90 GLY A CA 1
ATOM 671 C C . GLY A 1 90 ? 1.792 -2.746 -4.971 1.00 98.69 90 GLY A C 1
ATOM 672 O O . GLY A 1 90 ? 2.145 -1.620 -4.627 1.00 98.69 90 GLY A O 1
ATOM 673 N N . ILE A 1 91 ? 2.643 -3.742 -5.198 1.00 98.75 91 ILE A N 1
ATOM 674 C CA . ILE A 1 91 ? 4.101 -3.620 -5.190 1.00 98.75 91 ILE A CA 1
ATOM 675 C C . ILE A 1 91 ? 4.582 -3.735 -6.631 1.00 98.75 91 ILE A C 1
ATOM 677 O O . ILE A 1 91 ? 4.166 -4.634 -7.365 1.00 98.75 91 ILE A O 1
ATOM 681 N N . TYR A 1 92 ? 5.468 -2.836 -7.037 1.00 98.06 92 TYR A N 1
ATOM 682 C CA . TYR A 1 92 ? 6.034 -2.824 -8.378 1.00 98.06 92 TYR A CA 1
ATOM 683 C C . TYR A 1 92 ? 7.556 -2.739 -8.335 1.00 98.06 92 TYR A C 1
ATOM 685 O O . TYR A 1 92 ? 8.149 -2.228 -7.382 1.00 98.06 92 TYR A O 1
ATOM 693 N N . ASP A 1 93 ? 8.167 -3.214 -9.411 1.00 97.06 93 ASP A N 1
ATOM 694 C CA . ASP A 1 93 ? 9.578 -3.033 -9.718 1.00 97.06 93 ASP A CA 1
ATOM 695 C C . ASP A 1 93 ? 9.733 -2.667 -11.203 1.00 97.06 93 ASP A C 1
ATOM 697 O O . ASP A 1 93 ? 8.765 -2.725 -11.972 1.00 97.06 93 ASP A O 1
ATOM 701 N N . GLU A 1 94 ? 10.936 -2.282 -11.621 1.00 93.19 94 GLU A N 1
ATOM 702 C CA . GLU A 1 94 ? 11.235 -2.042 -13.035 1.00 93.19 94 GLU A CA 1
ATOM 703 C C . GLU A 1 94 ? 10.899 -3.276 -13.900 1.00 93.19 94 GLU A C 1
ATOM 705 O O . GLU A 1 94 ? 11.124 -4.414 -13.482 1.00 93.19 94 GLU A O 1
ATOM 710 N N . PRO A 1 95 ? 10.353 -3.090 -15.119 1.00 95.19 95 PRO A N 1
ATOM 711 C CA . PRO A 1 95 ? 10.184 -1.829 -15.852 1.00 95.19 95 PRO A CA 1
ATOM 712 C C . PRO A 1 95 ? 8.859 -1.096 -15.564 1.00 95.19 95 PRO A C 1
ATOM 714 O O . PRO A 1 95 ? 8.516 -0.147 -16.273 1.00 95.19 95 PRO A O 1
ATOM 717 N N . MET A 1 96 ? 8.075 -1.531 -14.572 1.00 96.31 96 MET A N 1
ATOM 718 C CA . MET A 1 96 ? 6.816 -0.873 -14.237 1.00 96.31 96 MET A CA 1
ATOM 719 C C . MET A 1 96 ? 7.080 0.486 -13.586 1.00 96.31 96 MET A C 1
ATOM 721 O O . MET A 1 96 ? 7.868 0.613 -12.653 1.00 96.31 96 MET A O 1
ATOM 725 N N . THR A 1 97 ? 6.401 1.524 -14.070 1.00 95.69 97 THR A N 1
ATOM 726 C CA . THR A 1 97 ? 6.549 2.874 -13.512 1.00 95.69 97 THR A CA 1
ATOM 727 C C . THR A 1 97 ? 5.638 3.081 -12.294 1.00 95.69 97 THR A C 1
ATOM 729 O O . THR A 1 97 ? 4.572 2.459 -12.210 1.00 95.69 97 THR A O 1
ATOM 732 N N . PRO A 1 98 ? 5.963 4.031 -11.392 1.00 97.06 98 PRO A N 1
ATOM 733 C CA . PRO A 1 98 ? 5.081 4.381 -10.277 1.00 97.06 98 PRO A CA 1
ATOM 734 C C . PRO A 1 98 ? 3.661 4.758 -10.735 1.00 97.06 98 PRO A C 1
ATOM 736 O O . PRO A 1 98 ? 2.673 4.347 -10.133 1.00 97.06 98 PRO A O 1
ATOM 739 N N . GLY A 1 99 ? 3.546 5.494 -11.848 1.00 96.69 99 GLY A N 1
ATOM 740 C CA . GLY A 1 99 ? 2.254 5.902 -12.407 1.00 96.69 99 GLY A CA 1
ATOM 741 C C . GLY A 1 99 ? 1.410 4.730 -12.916 1.00 96.69 99 GLY A C 1
ATOM 742 O O . GLY A 1 99 ? 0.190 4.749 -12.768 1.00 96.69 99 GLY A O 1
ATOM 743 N N . GLN A 1 100 ? 2.041 3.686 -13.467 1.00 96.25 100 GLN A N 1
ATOM 744 C CA . GLN A 1 100 ? 1.338 2.455 -13.844 1.00 96.25 100 GLN A CA 1
ATOM 745 C C . GLN A 1 100 ? 0.806 1.723 -12.604 1.00 96.25 100 GLN A C 1
ATOM 747 O O . GLN A 1 100 ? -0.327 1.247 -12.633 1.00 96.25 100 GLN A O 1
ATOM 752 N N . CYS A 1 101 ? 1.588 1.651 -11.517 1.00 97.69 101 CYS A N 1
ATOM 753 C CA . CYS A 1 101 ? 1.152 1.013 -10.270 1.00 97.69 101 CYS A CA 1
ATOM 754 C C . CYS A 1 101 ? -0.043 1.753 -9.663 1.00 97.69 101 CYS A C 1
ATOM 756 O O . CYS A 1 101 ? -1.086 1.141 -9.427 1.00 97.69 101 CYS A O 1
ATOM 758 N N . ASN A 1 102 ? 0.073 3.078 -9.525 1.00 97.81 102 ASN A N 1
ATOM 759 C CA . ASN A 1 102 ? -1.003 3.947 -9.051 1.00 97.81 102 ASN A CA 1
ATOM 760 C C . ASN A 1 102 ? -2.297 3.717 -9.832 1.00 97.81 102 ASN A C 1
ATOM 762 O O . ASN A 1 102 ? -3.335 3.450 -9.242 1.00 97.81 102 ASN A O 1
ATOM 766 N N . MET A 1 103 ? -2.222 3.730 -11.165 1.00 97.12 103 MET A N 1
ATOM 767 C CA . MET A 1 103 ? -3.399 3.559 -12.014 1.00 97.12 103 MET A CA 1
ATOM 768 C C . MET A 1 103 ? -4.130 2.236 -11.766 1.00 97.12 103 MET A C 1
ATOM 770 O O . MET A 1 103 ? -5.356 2.217 -11.787 1.00 97.12 103 MET A O 1
ATOM 774 N N . VAL A 1 104 ? -3.406 1.132 -11.566 1.00 97.00 104 VAL A N 1
ATOM 775 C CA . VAL A 1 104 ? -4.021 -0.185 -11.335 1.00 97.00 104 VAL A CA 1
ATOM 776 C C . VAL A 1 104 ? -4.654 -0.250 -9.946 1.00 97.00 104 VAL A C 1
ATOM 778 O O . VAL A 1 104 ? -5.814 -0.638 -9.822 1.00 97.00 104 VAL A O 1
ATOM 781 N N . VAL A 1 105 ? -3.902 0.140 -8.915 1.00 98.31 105 VAL A N 1
ATOM 782 C CA . VAL A 1 105 ? -4.324 0.033 -7.512 1.00 98.31 105 VAL A CA 1
ATOM 783 C C . VAL A 1 105 ? -5.474 0.993 -7.203 1.00 98.31 105 VAL A C 1
ATOM 785 O O . VAL A 1 105 ? -6.472 0.593 -6.607 1.00 98.31 105 VAL A O 1
ATOM 788 N N . GLU A 1 106 ? -5.366 2.245 -7.645 1.00 98.25 106 GLU A N 1
ATOM 789 C CA . GLU A 1 106 ? -6.346 3.288 -7.336 1.00 98.25 106 GLU A CA 1
ATOM 790 C C . GLU A 1 106 ? -7.661 3.057 -8.083 1.00 98.25 106 GLU A C 1
ATOM 792 O O . GLU A 1 106 ? -8.710 3.100 -7.451 1.00 98.25 106 GLU A O 1
ATOM 797 N N . ARG A 1 107 ? -7.627 2.682 -9.374 1.00 97.56 107 ARG A N 1
ATOM 798 C CA . ARG A 1 107 ? -8.858 2.367 -10.125 1.00 97.56 107 ARG A CA 1
ATOM 799 C C . ARG A 1 107 ? -9.633 1.200 -9.533 1.00 97.56 107 ARG A C 1
ATOM 801 O O . ARG A 1 107 ? -10.860 1.235 -9.520 1.00 97.56 107 ARG A O 1
ATOM 808 N N . LEU A 1 108 ? -8.937 0.153 -9.084 1.00 96.75 108 LEU A N 1
ATOM 809 C CA . LEU A 1 108 ? -9.609 -0.970 -8.439 1.00 96.75 108 LEU A CA 1
ATOM 810 C C . LEU A 1 108 ? -10.208 -0.543 -7.095 1.00 96.75 108 LEU A C 1
ATOM 812 O O . LEU A 1 108 ? -11.315 -0.958 -6.773 1.00 96.75 108 LEU A O 1
ATOM 816 N N . GLY A 1 109 ? -9.512 0.305 -6.334 1.00 98.19 109 GLY A N 1
ATOM 817 C CA . GLY A 1 109 ? -10.033 0.800 -5.063 1.00 98.19 109 GLY A CA 1
ATOM 818 C C . GLY A 1 109 ? -11.226 1.724 -5.225 1.00 98.19 109 GLY A C 1
ATOM 819 O O . GLY A 1 109 ? -12.193 1.559 -4.494 1.00 98.19 109 GLY A O 1
ATOM 820 N N . ASP A 1 110 ? -11.206 2.619 -6.211 1.00 98.06 110 ASP A N 1
ATOM 821 C CA . ASP A 1 110 ? -12.361 3.460 -6.540 1.00 98.06 110 ASP A CA 1
ATOM 822 C C . ASP A 1 110 ? -13.568 2.596 -6.931 1.00 98.06 110 ASP A C 1
ATOM 824 O O . ASP A 1 110 ? -14.663 2.797 -6.416 1.00 98.06 110 ASP A O 1
ATOM 828 N N . TYR A 1 111 ? -13.357 1.551 -7.741 1.00 97.69 111 TYR A N 1
ATOM 829 C CA . TYR A 1 111 ? -14.417 0.595 -8.066 1.00 97.69 111 TYR A CA 1
ATOM 830 C C . TYR A 1 111 ? -14.979 -0.112 -6.822 1.00 97.69 111 TYR A C 1
ATOM 832 O O . TYR A 1 111 ? -16.193 -0.239 -6.694 1.00 97.69 111 TYR A O 1
ATOM 840 N N . LEU A 1 112 ? -14.131 -0.574 -5.896 1.00 95.75 112 LEU A N 1
ATOM 841 C CA . LEU A 1 112 ? -14.603 -1.210 -4.660 1.00 95.75 112 LEU A CA 1
ATOM 842 C C . LEU A 1 112 ? -15.391 -0.230 -3.782 1.00 95.75 112 LEU A C 1
ATOM 844 O O . LEU A 1 112 ? -16.450 -0.604 -3.283 1.00 95.75 112 LEU A O 1
ATOM 848 N N . ILE A 1 113 ? -14.934 1.020 -3.671 1.00 97.69 113 ILE A N 1
ATOM 849 C CA . ILE A 1 113 ? -15.649 2.087 -2.957 1.00 97.69 113 ILE A CA 1
ATOM 850 C C . ILE A 1 113 ? -17.036 2.307 -3.568 1.00 97.69 113 ILE A C 1
ATOM 852 O O . ILE A 1 113 ? -18.023 2.346 -2.832 1.00 97.69 113 ILE A O 1
ATOM 856 N N . ASP A 1 114 ? -17.132 2.377 -4.898 1.00 97.06 114 ASP A N 1
ATOM 857 C CA . ASP A 1 114 ? -18.402 2.530 -5.617 1.00 97.06 114 ASP A CA 1
ATOM 858 C C . ASP A 1 114 ? -19.351 1.338 -5.398 1.00 97.06 114 ASP A C 1
ATOM 860 O O . ASP A 1 114 ? -20.571 1.489 -5.453 1.00 97.06 114 ASP A O 1
ATOM 864 N N . GLN A 1 115 ? -18.809 0.144 -5.132 1.00 95.50 115 GLN A N 1
ATOM 865 C CA . GLN A 1 115 ? -19.582 -1.047 -4.760 1.00 95.50 115 GLN A CA 1
ATOM 866 C C . GLN A 1 115 ? -19.913 -1.122 -3.254 1.00 95.50 115 GLN A C 1
ATOM 868 O O . GLN A 1 115 ? -20.559 -2.078 -2.823 1.00 95.50 115 GLN A O 1
ATOM 873 N N . GLY A 1 116 ? -19.504 -0.137 -2.447 1.00 91.88 116 GLY A N 1
ATOM 874 C CA . GLY A 1 116 ? -19.739 -0.096 -0.997 1.00 91.88 116 GLY A CA 1
ATOM 875 C C . GLY A 1 116 ? -18.738 -0.900 -0.156 1.00 91.88 116 GLY A C 1
ATOM 876 O O . GLY A 1 116 ? -18.995 -1.164 1.023 1.00 91.88 116 GLY A O 1
ATOM 877 N N . LEU A 1 117 ? -17.608 -1.293 -0.749 1.00 83.50 117 LEU A N 1
ATOM 878 C CA . LEU A 1 117 ? -16.491 -1.992 -0.102 1.00 83.50 117 LEU A CA 1
ATOM 879 C C . LEU A 1 117 ? -15.332 -1.049 0.240 1.00 83.50 117 LEU A C 1
ATOM 881 O O . LEU A 1 117 ? -15.315 0.126 -0.182 1.00 83.50 117 LEU A O 1
#

pLDDT: mean 96.36, std 6.53, range [47.56, 98.88]